Protein AF-A0A520VT64-F1 (afdb_monomer)

Radius of gyration: 21.05 Å; Cα contacts (8 Å, |Δi|>4): 35; chains: 1; bounding box: 44×43×54 Å

Solvent-accessible surface area (backbone atoms only — not comparable to full-atom values): 4767 Å² total; per-residue (Å²): 110,73,66,58,56,49,52,52,50,52,51,54,49,49,54,54,48,54,51,47,61,75,72,47,60,76,37,75,44,63,81,43,91,92,41,78,89,51,55,48,77,42,41,44,69,58,56,52,51,52,53,52,52,50,52,52,53,52,47,46,68,69,44,45,63,58,54,58,64,69,63,53,76,78,78,78,84,78,128

Secondary structure (DSSP, 8-state):
-HHHHHHHHHHHHHHHHHHHHHTS-EEEEESSTT-TTSEEEEEHHHHHHHHHHHHHHHHHHHHHHHHHHHTS-------

Structure (mmCIF, N/CA/C/O backbone):
data_AF-A0A520VT64-F1
#
_entry.id   AF-A0A520VT64-F1
#
loop_
_atom_site.group_PDB
_atom_site.id
_atom_site.type_symbol
_atom_site.label_atom_id
_atom_site.label_alt_id
_atom_site.label_comp_id
_atom_site.label_asym_id
_atom_site.label_entity_id
_atom_site.label_seq_id
_atom_site.pdbx_PDB_ins_code
_atom_site.Cartn_x
_atom_site.Cartn_y
_atom_site.Cartn_z
_atom_site.occupancy
_atom_site.B_iso_or_equiv
_atom_site.auth_seq_id
_atom_site.auth_comp_id
_atom_site.auth_asym_id
_atom_site.auth_atom_id
_atom_site.pdbx_PDB_model_num
ATOM 1 N N . MET A 1 1 ? -12.077 -16.377 20.676 1.00 75.75 1 MET A N 1
ATOM 2 C CA . MET A 1 1 ? -12.956 -16.161 19.501 1.00 75.75 1 MET A CA 1
ATOM 3 C C . MET A 1 1 ? -12.444 -15.041 18.586 1.00 75.75 1 MET A C 1
ATOM 5 O O . MET A 1 1 ? -11.972 -15.360 17.507 1.00 75.75 1 MET A O 1
ATOM 9 N N . ARG A 1 2 ? -12.444 -13.755 18.991 1.00 88.88 2 ARG A N 1
ATOM 10 C CA . ARG A 1 2 ? -12.060 -12.614 18.118 1.00 88.88 2 ARG A CA 1
ATOM 11 C C . ARG A 1 2 ? -10.673 -12.739 17.464 1.00 88.88 2 ARG A C 1
ATOM 13 O O . ARG A 1 2 ? -10.551 -12.544 16.262 1.00 88.88 2 ARG A O 1
ATOM 20 N N . THR A 1 3 ? -9.649 -13.093 18.240 1.00 91.38 3 THR A N 1
ATOM 21 C CA . THR A 1 3 ? -8.266 -13.218 17.744 1.00 91.38 3 THR A CA 1
ATOM 22 C C . THR A 1 3 ? -8.113 -14.350 16.732 1.00 91.38 3 THR A C 1
ATOM 24 O O . THR A 1 3 ? -7.452 -14.174 15.719 1.00 91.38 3 THR A O 1
ATOM 27 N N . PHE A 1 4 ? -8.787 -15.482 16.958 1.00 93.12 4 PHE A N 1
ATOM 28 C CA . PHE A 1 4 ? -8.787 -16.616 16.032 1.00 93.12 4 PHE A CA 1
ATOM 29 C C . PHE A 1 4 ? -9.349 -16.219 14.660 1.00 93.12 4 PHE A C 1
ATOM 31 O O . PHE A 1 4 ? -8.702 -16.443 13.643 1.00 93.12 4 PHE A O 1
ATOM 38 N N . PHE A 1 5 ? -10.498 -15.535 14.627 1.00 94.06 5 PHE A N 1
ATOM 39 C CA . PHE A 1 5 ? -11.068 -15.040 13.370 1.00 94.06 5 PHE A CA 1
ATOM 40 C C . PHE A 1 5 ? -10.169 -14.025 12.659 1.00 94.06 5 PHE A C 1
ATOM 42 O O . PHE A 1 5 ? -10.141 -13.996 11.431 1.00 94.06 5 PHE A O 1
ATOM 49 N N . LEU A 1 6 ? -9.437 -13.201 13.411 1.00 94.62 6 LEU A N 1
ATOM 50 C CA . LEU A 1 6 ? -8.487 -12.248 12.840 1.00 94.62 6 LEU A CA 1
ATOM 51 C C . LEU A 1 6 ? -7.323 -12.986 12.166 1.00 94.62 6 LEU A C 1
ATOM 53 O O . LEU A 1 6 ? -7.026 -12.709 11.010 1.00 94.62 6 LEU A O 1
ATOM 57 N N . VAL A 1 7 ? -6.740 -13.981 12.842 1.00 95.94 7 VAL A N 1
ATOM 58 C CA . VAL A 1 7 ? -5.664 -14.816 12.283 1.00 95.94 7 VAL A CA 1
ATOM 59 C C . VAL A 1 7 ? -6.124 -15.531 11.013 1.00 95.94 7 VAL A C 1
ATOM 61 O O . VAL A 1 7 ? -5.447 -15.448 9.992 1.00 95.94 7 VAL A O 1
ATOM 64 N N . VAL A 1 8 ? -7.299 -16.167 11.038 1.00 96.56 8 VAL A N 1
ATOM 65 C CA . VAL A 1 8 ? -7.852 -16.860 9.862 1.00 96.56 8 VAL A CA 1
ATOM 66 C C . VAL A 1 8 ? -8.051 -15.892 8.691 1.00 96.56 8 VAL A C 1
ATOM 68 O O . VAL A 1 8 ? -7.639 -16.197 7.574 1.00 96.56 8 VAL A O 1
ATOM 71 N N . LYS A 1 9 ? -8.612 -14.700 8.934 1.00 95.25 9 LYS A N 1
ATOM 72 C CA . LYS A 1 9 ? -8.768 -13.666 7.897 1.00 95.25 9 LYS A CA 1
ATOM 73 C C . LYS A 1 9 ? -7.429 -13.227 7.309 1.00 95.25 9 LYS A C 1
ATOM 75 O O . LYS A 1 9 ? -7.327 -13.109 6.092 1.00 95.25 9 LYS A O 1
ATOM 80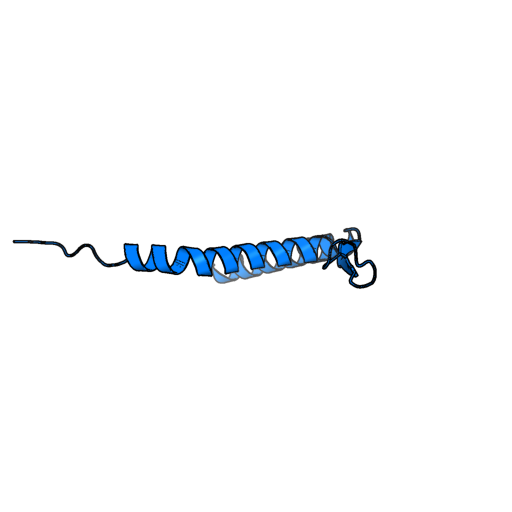 N N . SER A 1 10 ? -6.416 -13.017 8.147 1.00 95.62 10 SER A N 1
ATOM 81 C CA . SER A 1 10 ? -5.079 -12.635 7.686 1.00 95.62 10 SER A CA 1
ATOM 82 C C . SER A 1 10 ? -4.427 -13.726 6.838 1.00 95.62 10 SER A C 1
ATOM 84 O O . SER A 1 10 ? -3.823 -13.407 5.820 1.00 95.62 10 SER A O 1
ATOM 86 N N . ILE A 1 11 ? -4.583 -15.004 7.207 1.00 97.31 11 ILE A N 1
ATOM 87 C 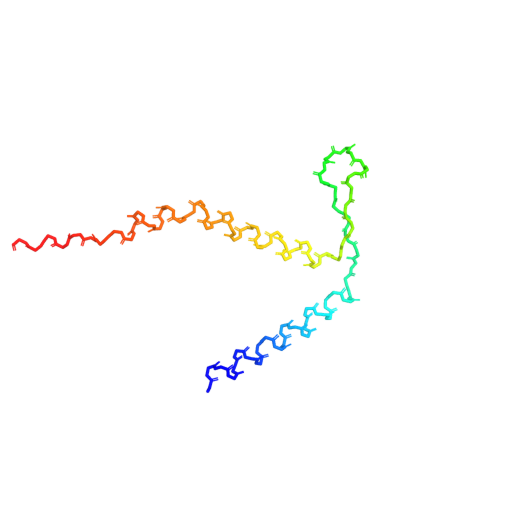CA . ILE A 1 11 ? -4.067 -16.132 6.413 1.00 97.31 11 ILE A CA 1
ATOM 88 C C . ILE A 1 11 ? -4.760 -16.184 5.050 1.00 97.31 11 ILE A C 1
ATOM 90 O O . ILE A 1 11 ? -4.084 -16.264 4.028 1.00 97.31 11 ILE A O 1
ATOM 94 N N . ILE A 1 12 ? -6.093 -16.093 5.022 1.00 96.56 12 ILE A N 1
ATOM 95 C CA . ILE A 1 12 ? -6.860 -16.090 3.768 1.00 96.56 12 ILE A CA 1
ATOM 96 C C . ILE A 1 12 ? -6.419 -14.923 2.881 1.00 96.56 12 ILE A C 1
ATOM 98 O O . ILE A 1 12 ? -6.144 -15.122 1.699 1.00 96.56 12 ILE A O 1
ATOM 102 N N . PHE A 1 13 ? -6.301 -13.721 3.452 1.00 94.31 13 PHE A N 1
ATOM 103 C CA . PHE A 1 13 ? -5.809 -12.551 2.732 1.00 94.31 13 PHE A CA 1
ATOM 104 C C . PHE A 1 13 ? -4.415 -12.792 2.148 1.00 94.31 13 PHE A C 1
ATOM 106 O O . PHE A 1 13 ? -4.209 -12.539 0.967 1.00 94.31 13 PHE A O 1
ATOM 113 N N . LEU A 1 14 ? -3.480 -13.319 2.946 1.00 94.88 14 LEU A N 1
ATOM 114 C CA . LEU A 1 14 ? -2.113 -13.588 2.506 1.00 94.88 14 LEU A CA 1
ATOM 115 C C . LEU A 1 14 ? -2.083 -14.572 1.329 1.00 94.88 14 LEU A C 1
ATOM 117 O O . LEU A 1 14 ? -1.396 -14.322 0.343 1.00 94.88 14 LEU A O 1
ATOM 121 N N . VAL A 1 15 ? -2.846 -15.665 1.411 1.00 96.06 15 VAL A N 1
ATOM 122 C CA . VAL A 1 15 ? -2.917 -16.677 0.346 1.00 96.06 15 VAL A CA 1
ATOM 123 C C . VAL A 1 15 ? -3.464 -16.068 -0.944 1.00 96.06 15 VAL A C 1
ATOM 125 O O . VAL A 1 15 ? -2.853 -16.224 -1.999 1.00 96.06 15 VAL A O 1
ATOM 128 N N . VAL A 1 16 ? -4.577 -15.332 -0.867 1.00 93.25 16 VAL A N 1
ATOM 129 C CA . VAL A 1 16 ? -5.176 -14.670 -2.037 1.00 93.25 16 VAL A CA 1
ATOM 130 C C . VAL A 1 16 ? -4.240 -13.603 -2.607 1.00 93.25 16 VAL A C 1
ATOM 132 O O . VAL A 1 16 ? -4.115 -13.482 -3.822 1.00 93.25 16 VAL A O 1
ATOM 135 N N . PHE A 1 17 ? -3.548 -12.854 -1.749 1.00 91.62 17 PHE A N 1
ATOM 136 C CA . PHE A 1 17 ? -2.606 -11.822 -2.165 1.00 91.62 17 PHE A CA 1
ATOM 137 C C . PHE A 1 17 ? -1.391 -12.408 -2.889 1.00 91.62 17 PHE A C 1
ATOM 139 O O . PHE A 1 17 ? -1.042 -11.941 -3.971 1.00 91.62 17 PHE A O 1
ATOM 146 N N . LEU A 1 18 ? -0.778 -13.458 -2.339 1.00 91.62 18 LEU A N 1
ATOM 147 C CA . LEU A 1 18 ? 0.337 -14.158 -2.982 1.00 91.62 18 LEU A CA 1
ATOM 148 C C . LEU A 1 18 ? -0.096 -14.820 -4.294 1.00 91.62 18 LEU A C 1
ATOM 150 O O . LEU A 1 18 ? 0.632 -14.761 -5.283 1.00 91.62 18 LEU A O 1
ATOM 154 N N . PHE A 1 19 ? -1.301 -15.393 -4.329 1.00 92.12 19 PHE A N 1
ATOM 155 C CA . PHE A 1 19 ? -1.889 -15.903 -5.563 1.00 92.12 19 PHE A CA 1
ATOM 156 C C . PHE A 1 19 ? -2.036 -14.791 -6.609 1.00 92.12 19 PHE A C 1
ATOM 158 O O . PHE A 1 19 ? -1.617 -14.970 -7.750 1.00 92.12 19 PHE A O 1
ATOM 165 N N . ALA A 1 20 ? -2.568 -13.628 -6.230 1.00 88.75 20 ALA A N 1
ATOM 166 C CA . ALA A 1 20 ? -2.708 -12.492 -7.135 1.00 88.75 20 ALA A CA 1
ATOM 167 C C . ALA A 1 20 ? -1.346 -11.974 -7.620 1.00 88.75 20 ALA A C 1
ATOM 169 O O . ALA A 1 20 ? -1.195 -11.698 -8.805 1.00 88.75 20 ALA A O 1
ATOM 170 N N . LEU A 1 21 ? -0.343 -11.897 -6.738 1.00 90.19 21 LEU A N 1
ATOM 171 C CA . LEU A 1 21 ? 1.020 -11.503 -7.102 1.00 90.19 21 LEU A CA 1
ATOM 172 C C . LEU A 1 21 ? 1.621 -12.416 -8.172 1.00 90.19 21 LEU A C 1
ATOM 174 O O . LEU A 1 21 ? 2.229 -11.921 -9.115 1.00 90.19 21 LEU A O 1
ATOM 178 N N . ASN A 1 22 ? 1.432 -13.728 -8.040 1.00 88.06 22 ASN A N 1
ATOM 179 C CA . ASN A 1 22 ? 2.007 -14.699 -8.968 1.00 88.06 22 ASN A CA 1
ATOM 180 C C . ASN A 1 22 ? 1.240 -14.817 -10.298 1.00 88.06 22 ASN A C 1
ATOM 182 O O . ASN A 1 22 ? 1.761 -15.379 -11.254 1.00 88.06 22 ASN A O 1
ATOM 186 N N . ASN A 1 23 ? -0.001 -14.323 -10.361 1.00 85.12 23 ASN A N 1
ATOM 187 C CA . ASN A 1 23 ? -0.887 -14.473 -11.522 1.00 85.12 23 ASN A CA 1
ATOM 188 C C . ASN A 1 23 ? -1.267 -13.134 -12.173 1.00 85.12 23 ASN A C 1
ATOM 190 O O . ASN A 1 23 ? -2.214 -13.078 -12.956 1.00 85.12 23 ASN A O 1
ATOM 194 N N . THR A 1 24 ? -0.572 -12.044 -11.848 1.00 91.44 24 THR A N 1
ATOM 195 C CA . THR A 1 24 ? -0.834 -10.733 -12.450 1.00 91.44 24 THR A CA 1
ATOM 196 C C . THR A 1 24 ? 0.271 -10.342 -13.420 1.00 91.44 24 THR A C 1
ATOM 198 O O . THR A 1 24 ? 1.422 -10.754 -13.286 1.00 91.44 24 THR A O 1
ATOM 201 N N . HIS A 1 25 ? -0.084 -9.522 -14.402 1.00 87.25 25 HIS A N 1
ATOM 202 C CA . HIS A 1 25 ? 0.886 -8.978 -15.339 1.00 87.25 25 HIS A CA 1
ATOM 203 C C . HIS A 1 25 ? 1.685 -7.841 -14.696 1.00 87.25 25 HIS A C 1
ATOM 205 O O . HIS A 1 25 ? 1.196 -7.113 -13.823 1.00 87.25 25 HIS A O 1
ATOM 211 N N . LEU A 1 26 ? 2.924 -7.685 -15.158 1.00 90.94 26 LEU A N 1
ATOM 212 C CA . LEU A 1 26 ? 3.714 -6.500 -14.858 1.00 90.94 26 LEU A CA 1
ATOM 213 C C . LEU A 1 26 ? 3.035 -5.283 -15.487 1.00 90.94 26 LEU A C 1
ATOM 215 O O . LEU A 1 26 ? 2.612 -5.322 -16.643 1.00 90.94 26 LEU A O 1
ATOM 219 N N . ALA A 1 27 ? 2.913 -4.224 -14.698 1.00 89.69 27 ALA A N 1
ATOM 220 C CA . ALA A 1 27 ? 2.404 -2.940 -15.129 1.00 89.69 27 ALA A CA 1
ATOM 221 C C . ALA A 1 27 ? 3.518 -1.903 -14.988 1.00 89.69 27 ALA A C 1
ATOM 223 O O . ALA A 1 27 ? 4.068 -1.697 -13.900 1.00 89.69 27 ALA A O 1
ATOM 224 N N . THR A 1 28 ? 3.820 -1.258 -16.107 1.00 89.12 28 THR A N 1
ATOM 225 C CA . THR A 1 28 ? 4.763 -0.149 -16.187 1.00 89.12 28 THR A CA 1
ATOM 226 C C . THR A 1 28 ? 4.034 1.140 -15.852 1.00 89.12 28 THR A C 1
ATOM 228 O O . THR A 1 28 ? 3.040 1.487 -16.496 1.00 89.12 28 THR A O 1
ATOM 231 N N . ILE A 1 29 ? 4.525 1.867 -14.851 1.00 88.56 29 ILE A N 1
ATOM 232 C CA . ILE A 1 29 ? 4.059 3.223 -14.564 1.00 88.56 29 ILE A CA 1
ATOM 233 C C . ILE A 1 29 ? 5.150 4.211 -14.942 1.00 88.56 29 ILE A C 1
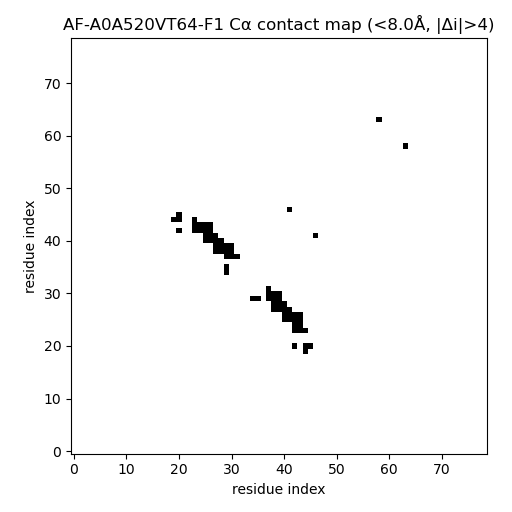ATOM 235 O O . ILE A 1 29 ? 6.272 4.151 -14.441 1.00 88.56 29 ILE A O 1
ATOM 239 N N . HIS A 1 30 ? 4.784 5.158 -15.801 1.00 87.81 30 HIS A N 1
ATOM 240 C CA . HIS A 1 30 ? 5.600 6.322 -16.109 1.00 87.81 30 HIS A CA 1
ATOM 241 C C . HIS A 1 30 ? 5.338 7.392 -15.053 1.00 87.81 30 HIS A C 1
ATOM 243 O O . HIS A 1 30 ? 4.222 7.906 -14.950 1.00 87.81 30 HIS A O 1
ATOM 249 N N . ILE A 1 31 ? 6.358 7.718 -14.258 1.00 83.69 31 ILE A N 1
ATOM 250 C CA . ILE A 1 31 ? 6.227 8.708 -13.178 1.00 83.69 31 ILE A CA 1
ATOM 251 C C . ILE A 1 31 ? 6.064 10.115 -13.765 1.00 83.69 31 ILE A C 1
ATOM 253 O O . ILE A 1 31 ? 5.293 10.921 -13.245 1.00 83.69 31 ILE A O 1
ATOM 257 N N . PHE A 1 32 ? 6.753 10.392 -14.876 1.00 81.31 32 PHE A N 1
ATOM 258 C CA . PHE A 1 32 ? 6.668 11.657 -15.594 1.00 81.31 32 PHE A CA 1
ATOM 259 C C . PHE A 1 32 ? 6.152 11.444 -17.021 1.00 81.31 32 PHE A C 1
ATOM 261 O O . PHE A 1 32 ? 6.762 10.692 -17.788 1.00 81.31 32 PHE A O 1
ATOM 268 N N . PRO A 1 33 ? 5.057 12.120 -17.417 1.00 76.62 33 PRO A N 1
ATOM 269 C CA . PRO A 1 33 ? 4.570 12.069 -18.789 1.00 76.62 33 PRO A CA 1
ATOM 270 C C . PRO A 1 33 ? 5.660 12.531 -19.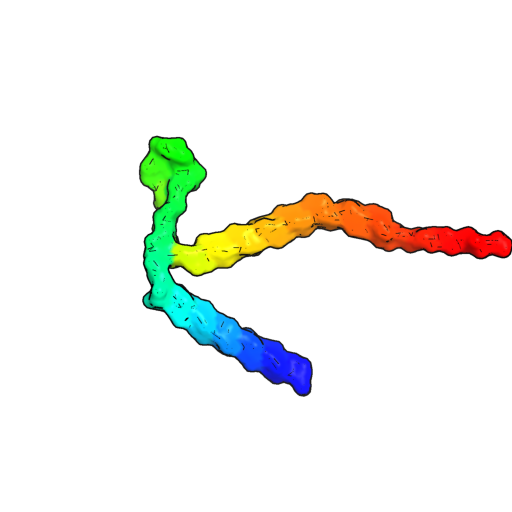765 1.00 76.62 33 PRO A C 1
ATOM 272 O O . PRO A 1 33 ? 6.202 13.623 -19.619 1.00 76.62 33 PRO A O 1
ATOM 275 N N . GLY A 1 34 ? 5.982 11.702 -20.761 1.00 74.50 34 GLY A N 1
ATOM 276 C CA . GLY A 1 34 ? 6.963 12.030 -21.804 1.00 74.50 34 GLY A CA 1
ATOM 277 C C . GLY A 1 34 ? 8.433 11.774 -21.448 1.00 74.50 34 GLY A C 1
ATOM 278 O O . GLY A 1 34 ? 9.280 11.925 -22.324 1.00 74.50 34 GLY A O 1
ATOM 279 N N . VAL A 1 35 ? 8.750 11.339 -20.222 1.00 79.62 35 VAL A N 1
ATOM 280 C CA . VAL A 1 35 ? 10.108 10.919 -19.836 1.00 79.62 35 VAL A CA 1
ATOM 281 C C . VAL A 1 35 ? 10.127 9.398 -19.697 1.00 79.62 35 VAL A C 1
ATOM 283 O O . VAL A 1 35 ? 9.803 8.848 -18.645 1.00 79.62 35 VAL A O 1
ATOM 286 N N . ALA A 1 36 ? 10.465 8.710 -20.791 1.00 70.75 36 ALA A N 1
ATOM 287 C CA . ALA A 1 36 ? 10.443 7.247 -20.859 1.00 70.75 36 ALA A CA 1
ATOM 288 C C . ALA A 1 36 ? 11.450 6.579 -19.904 1.00 70.75 36 ALA A C 1
ATOM 290 O O . ALA A 1 36 ? 11.204 5.466 -19.452 1.00 70.75 36 ALA A O 1
ATOM 291 N N . ASP A 1 37 ? 12.527 7.281 -19.546 1.00 78.81 37 ASP A N 1
ATOM 292 C CA . ASP A 1 37 ? 13.604 6.746 -18.704 1.00 78.81 37 ASP A CA 1
ATOM 293 C C . ASP A 1 37 ? 13.216 6.616 -17.221 1.00 78.81 37 ASP A C 1
ATOM 295 O O . ASP A 1 37 ? 13.890 5.926 -16.460 1.00 78.81 37 ASP A O 1
ATOM 299 N N . ILE A 1 38 ? 12.120 7.257 -16.792 1.00 82.81 38 ILE A N 1
ATOM 300 C CA . ILE A 1 38 ? 11.620 7.194 -15.410 1.00 82.81 38 ILE A CA 1
ATOM 301 C C . ILE A 1 38 ? 10.350 6.337 -15.380 1.00 82.81 38 ILE A C 1
ATOM 303 O O . ILE A 1 38 ? 9.239 6.807 -15.100 1.00 82.81 38 ILE A O 1
ATOM 307 N N . ALA A 1 39 ? 10.531 5.064 -15.718 1.00 85.31 39 ALA A N 1
ATOM 308 C CA . ALA A 1 39 ? 9.502 4.038 -15.674 1.00 85.31 39 ALA A CA 1
ATOM 309 C C . ALA A 1 39 ? 9.814 3.026 -14.567 1.00 85.31 39 ALA A C 1
ATOM 311 O O . ALA A 1 39 ? 10.968 2.649 -14.361 1.00 85.31 39 ALA A O 1
ATOM 312 N N . VAL A 1 40 ? 8.781 2.599 -13.840 1.00 90.31 40 VAL A N 1
ATOM 313 C CA . VAL A 1 40 ? 8.905 1.566 -12.807 1.00 90.31 40 VAL A CA 1
ATOM 314 C C . VAL A 1 40 ? 7.970 0.417 -13.139 1.00 90.31 40 VAL A C 1
ATOM 316 O O . VAL A 1 40 ? 6.760 0.609 -13.288 1.00 90.31 40 VAL A O 1
ATOM 319 N N . ASP A 1 41 ? 8.544 -0.779 -13.208 1.00 91.25 41 ASP A N 1
ATOM 320 C CA . ASP A 1 41 ? 7.819 -2.017 -13.453 1.00 91.25 41 ASP A CA 1
ATOM 321 C C . ASP A 1 41 ? 7.535 -2.734 -12.138 1.00 91.25 41 ASP A C 1
ATOM 323 O O . ASP A 1 41 ? 8.440 -3.044 -11.361 1.00 91.25 41 ASP A O 1
ATOM 327 N N . ALA A 1 42 ? 6.263 -3.030 -11.893 1.00 90.62 42 ALA A N 1
ATOM 328 C CA . ALA A 1 42 ? 5.858 -3.877 -10.780 1.00 90.62 42 ALA A CA 1
ATOM 329 C C . ALA A 1 42 ? 4.548 -4.610 -11.109 1.00 90.62 42 ALA A C 1
ATOM 331 O O . ALA A 1 42 ? 3.788 -4.166 -11.974 1.00 90.62 42 ALA A O 1
ATOM 332 N N . PRO A 1 43 ? 4.243 -5.728 -10.427 1.00 92.81 43 PRO A N 1
ATOM 333 C CA . PRO A 1 43 ? 2.942 -6.379 -10.520 1.00 92.81 43 PRO A CA 1
ATOM 334 C C . PRO A 1 43 ? 1.793 -5.389 -10.283 1.00 92.81 43 PRO A C 1
ATOM 336 O O . PRO A 1 43 ? 1.806 -4.652 -9.293 1.00 92.81 43 PRO A O 1
ATOM 339 N N . LEU A 1 44 ? 0.771 -5.400 -11.148 1.00 91.12 44 LEU A N 1
ATOM 340 C CA . LEU A 1 44 ? -0.362 -4.461 -11.088 1.00 91.12 44 LEU A CA 1
ATOM 341 C C . LEU A 1 44 ? -0.999 -4.368 -9.690 1.00 91.12 44 LEU A C 1
ATOM 343 O O . LEU A 1 44 ? -1.355 -3.286 -9.225 1.00 91.12 44 LEU A O 1
ATOM 347 N N . ILE A 1 45 ? -1.111 -5.500 -8.996 1.00 90.81 45 ILE A N 1
ATOM 348 C CA . ILE A 1 45 ? -1.692 -5.559 -7.652 1.00 90.81 45 ILE A CA 1
ATOM 349 C C . ILE A 1 45 ? -0.916 -4.719 -6.624 1.00 90.81 45 ILE A C 1
ATOM 351 O O . ILE A 1 45 ? -1.527 -4.147 -5.722 1.00 90.81 45 ILE A O 1
ATOM 355 N N . ILE A 1 46 ? 0.408 -4.589 -6.771 1.00 91.00 46 ILE A N 1
ATOM 356 C CA . ILE A 1 46 ? 1.240 -3.757 -5.889 1.00 91.00 46 ILE A CA 1
ATOM 357 C C . ILE A 1 46 ? 0.903 -2.283 -6.100 1.00 91.00 46 ILE A C 1
ATOM 359 O O . ILE A 1 46 ? 0.688 -1.562 -5.126 1.00 91.00 46 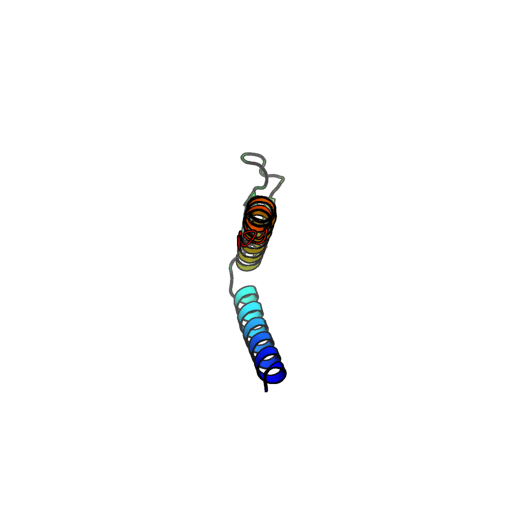ILE A O 1
ATOM 363 N N . TRP A 1 47 ? 0.790 -1.849 -7.357 1.00 91.62 47 TRP A N 1
ATOM 364 C CA . TRP A 1 47 ? 0.396 -0.480 -7.684 1.00 91.62 47 TRP A CA 1
ATOM 365 C C . TRP A 1 47 ? -0.990 -0.136 -7.146 1.00 91.62 47 TRP A C 1
ATOM 367 O O . TRP A 1 47 ? -1.168 0.912 -6.526 1.00 91.62 47 TRP A O 1
ATOM 377 N N . LEU A 1 48 ? -1.961 -1.036 -7.319 1.00 91.62 48 LEU A N 1
ATOM 378 C CA . LEU A 1 48 ? -3.319 -0.844 -6.809 1.00 91.62 48 LEU A CA 1
ATOM 379 C C . LEU A 1 48 ? -3.343 -0.695 -5.285 1.00 91.62 48 LEU A C 1
ATOM 381 O O . LEU A 1 48 ? -3.990 0.218 -4.773 1.00 91.62 48 LEU A O 1
ATOM 385 N N . LEU A 1 49 ? -2.614 -1.548 -4.560 1.00 92.75 49 LEU A N 1
ATOM 386 C CA . LEU A 1 49 ? -2.502 -1.435 -3.106 1.00 92.75 49 LEU A CA 1
ATOM 387 C C . LEU A 1 49 ? -1.835 -0.125 -2.688 1.00 92.75 49 LEU A C 1
ATOM 389 O O . LEU A 1 49 ? -2.329 0.544 -1.782 1.00 92.75 49 LEU A O 1
ATOM 393 N N . LEU A 1 50 ? -0.748 0.262 -3.355 1.00 94.19 50 LEU A N 1
ATOM 394 C CA . LEU A 1 50 ? -0.040 1.506 -3.068 1.00 94.19 50 LEU A CA 1
ATOM 395 C C . LEU A 1 50 ? -0.958 2.725 -3.243 1.00 94.19 50 LEU A C 1
ATOM 397 O O . LEU A 1 50 ? -1.079 3.531 -2.319 1.00 94.19 50 LEU A O 1
ATOM 401 N N . PHE A 1 51 ? -1.664 2.838 -4.371 1.00 94.56 51 PHE A N 1
ATOM 402 C CA . PHE A 1 51 ? -2.605 3.940 -4.596 1.00 94.56 51 PHE A CA 1
ATOM 403 C C . PHE A 1 51 ? -3.797 3.911 -3.642 1.00 94.56 51 PHE A C 1
ATOM 405 O O . PHE A 1 51 ? -4.243 4.966 -3.192 1.00 94.56 51 PHE A O 1
ATOM 412 N N . PHE A 1 52 ? -4.285 2.724 -3.284 1.00 95.25 52 PHE A N 1
ATOM 413 C CA . PHE A 1 52 ? -5.333 2.582 -2.280 1.00 95.25 52 PHE A CA 1
ATOM 414 C C . PHE A 1 52 ? -4.889 3.141 -0.920 1.00 95.25 52 PHE A C 1
ATOM 416 O O . PHE A 1 52 ? -5.592 3.965 -0.329 1.00 95.25 52 PHE A O 1
ATOM 423 N N . PHE A 1 53 ? -3.694 2.771 -0.447 1.00 97.06 53 PHE A N 1
ATOM 424 C CA . PHE A 1 53 ? -3.142 3.311 0.797 1.00 97.06 53 PHE A CA 1
ATOM 425 C C . PHE A 1 53 ? -2.873 4.816 0.713 1.00 97.06 53 PHE A C 1
ATOM 427 O O . PHE A 1 53 ? -3.208 5.538 1.654 1.00 97.06 53 PHE A O 1
ATOM 434 N N . LEU A 1 54 ? -2.342 5.312 -0.409 1.00 96.81 54 LEU A N 1
ATOM 435 C CA . LEU A 1 54 ? -2.173 6.751 -0.632 1.00 96.81 54 LEU A CA 1
ATOM 436 C C . LEU A 1 54 ? -3.513 7.492 -0.549 1.00 96.81 54 LEU A C 1
ATOM 438 O O . LEU A 1 54 ? -3.599 8.512 0.130 1.00 96.81 54 LEU A O 1
ATOM 442 N N . GLY A 1 55 ? -4.572 6.958 -1.160 1.00 95.88 55 GLY A N 1
ATOM 443 C CA . GLY A 1 55 ? -5.919 7.524 -1.086 1.00 95.88 55 GLY A CA 1
ATOM 444 C C . GLY A 1 55 ? -6.457 7.601 0.345 1.00 95.88 55 GLY A C 1
ATOM 445 O O . GLY A 1 55 ? -7.040 8.619 0.725 1.00 95.88 55 GLY A O 1
ATOM 446 N N . ILE A 1 56 ? -6.211 6.574 1.168 1.00 95.81 56 ILE A N 1
ATOM 447 C CA . ILE A 1 56 ? -6.554 6.585 2.600 1.00 95.81 56 ILE A CA 1
ATOM 448 C C . ILE A 1 56 ? -5.778 7.680 3.333 1.00 95.81 56 ILE A C 1
ATOM 450 O O . ILE A 1 56 ? -6.381 8.456 4.072 1.00 95.81 56 ILE A O 1
ATOM 454 N N . VAL A 1 57 ? -4.461 7.763 3.132 1.00 96.69 57 VAL A N 1
ATOM 455 C CA . VAL A 1 57 ? -3.606 8.763 3.793 1.00 96.69 57 VAL A CA 1
ATOM 456 C C . VAL A 1 57 ? -4.029 10.179 3.413 1.00 96.69 57 VAL A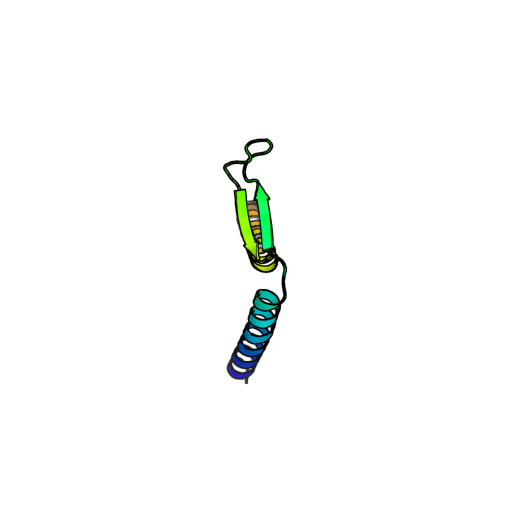 C 1
ATOM 458 O O . VAL A 1 57 ? -4.206 11.016 4.296 1.00 96.69 57 VAL A O 1
ATOM 461 N N . ILE A 1 58 ? -4.255 10.436 2.124 1.00 96.31 58 ILE A N 1
ATOM 462 C CA . ILE A 1 58 ? -4.762 11.719 1.627 1.00 96.31 58 ILE A 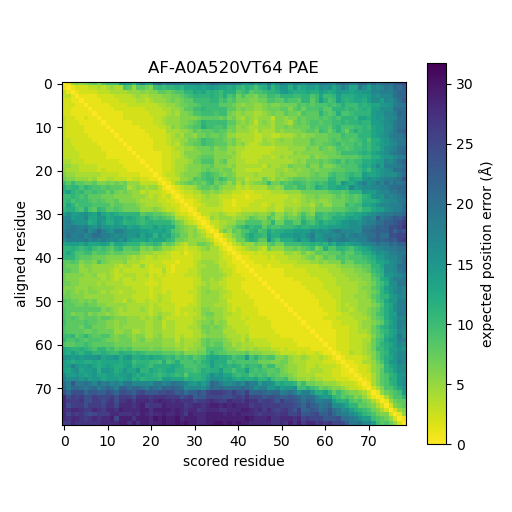CA 1
ATOM 463 C C . ILE A 1 58 ? -6.105 12.019 2.293 1.00 96.31 58 ILE A C 1
ATOM 465 O O . ILE A 1 58 ? -6.262 13.060 2.926 1.00 96.31 58 ILE A O 1
ATOM 469 N N . THR A 1 59 ? -7.055 11.085 2.235 1.00 94.12 59 THR A N 1
ATOM 470 C CA . THR A 1 59 ? -8.374 11.269 2.850 1.00 94.12 59 THR A CA 1
ATOM 471 C C . THR A 1 59 ? -8.250 11.603 4.333 1.00 94.12 59 THR A C 1
ATOM 473 O O . THR A 1 59 ? -8.863 12.564 4.784 1.00 94.12 59 THR A O 1
ATOM 476 N N . LEU A 1 60 ? -7.419 10.880 5.087 1.00 93.62 60 LEU A N 1
ATOM 477 C CA . LEU A 1 60 ? -7.158 11.172 6.494 1.00 93.62 60 LEU A CA 1
ATOM 478 C C . LEU A 1 60 ? -6.606 12.588 6.670 1.00 93.62 60 LEU A C 1
ATOM 480 O O . LEU A 1 60 ? -7.189 13.352 7.423 1.00 93.62 60 LEU A O 1
ATOM 484 N N . ILE A 1 61 ? -5.557 12.990 5.954 1.00 94.81 61 ILE A N 1
ATOM 485 C CA . ILE A 1 61 ? -4.961 14.331 6.093 1.00 94.81 61 ILE A CA 1
ATOM 486 C C . ILE A 1 61 ? -5.996 15.440 5.841 1.00 94.81 61 ILE A C 1
ATOM 488 O O . ILE A 1 61 ? -6.073 16.399 6.610 1.00 94.81 61 ILE A O 1
ATOM 492 N N . PHE A 1 62 ? -6.816 15.299 4.798 1.00 93.31 62 PHE A N 1
ATOM 493 C CA . PHE A 1 62 ? -7.782 16.327 4.407 1.00 93.31 62 PHE A CA 1
ATOM 494 C C . PHE A 1 62 ? -9.071 16.313 5.247 1.00 93.31 62 PHE A C 1
ATOM 496 O O . PHE A 1 62 ? -9.608 17.378 5.556 1.00 93.31 62 PHE A O 1
ATOM 503 N N . PHE A 1 63 ? -9.577 15.143 5.654 1.00 91.00 63 PHE A N 1
ATOM 504 C CA . PHE A 1 63 ? -10.825 15.032 6.427 1.00 91.00 63 PHE A CA 1
ATOM 505 C C . PHE A 1 63 ? -10.627 15.062 7.942 1.00 91.00 63 PHE A C 1
ATOM 507 O O . PHE A 1 63 ? -11.554 15.454 8.655 1.00 91.00 63 PHE A O 1
ATOM 514 N N . LEU A 1 64 ? -9.451 14.702 8.457 1.00 90.00 64 LEU A N 1
ATOM 515 C CA . LEU A 1 64 ? -9.157 14.732 9.891 1.00 90.00 64 LEU A CA 1
ATOM 516 C C . LEU A 1 64 ? -9.475 16.086 10.553 1.00 90.00 64 LEU A C 1
ATOM 518 O O . LEU A 1 64 ? -10.161 16.064 11.576 1.00 90.00 64 LEU A O 1
ATOM 522 N N . PRO A 1 65 ? -9.101 17.266 10.011 1.00 84.94 65 PRO A N 1
ATOM 523 C CA . PRO A 1 65 ? -9.450 18.538 10.651 1.00 84.94 65 PRO A CA 1
ATOM 524 C C . PRO A 1 65 ? -10.965 18.783 10.705 1.00 84.94 65 PRO A C 1
ATOM 526 O O . PRO A 1 65 ? -11.464 19.326 11.690 1.00 84.94 65 PRO A O 1
ATOM 529 N N . THR A 1 66 ? -11.710 18.361 9.681 1.00 87.19 66 THR A N 1
ATOM 530 C CA . THR A 1 66 ? -13.176 18.478 9.633 1.00 87.19 66 THR A CA 1
ATOM 531 C C . THR A 1 66 ? -13.835 17.571 10.667 1.00 87.19 66 THR A C 1
ATOM 533 O O . THR A 1 66 ? -14.715 18.014 11.406 1.00 87.19 66 THR A O 1
ATOM 536 N N . VAL A 1 67 ? -13.380 16.321 10.777 1.00 84.31 67 VAL A N 1
ATOM 537 C CA . VAL A 1 67 ? -13.875 15.372 11.784 1.00 84.31 67 VAL A CA 1
ATOM 538 C C . VAL A 1 67 ? -13.575 15.881 13.195 1.00 84.31 67 VAL A C 1
ATOM 540 O O . VAL A 1 67 ? -14.472 15.906 14.032 1.00 84.31 67 VAL A O 1
ATOM 543 N N . LEU A 1 68 ? -12.359 16.373 13.452 1.00 86.69 68 LEU A N 1
ATOM 544 C CA . LEU A 1 68 ? -11.970 16.914 14.760 1.00 86.69 68 LEU A CA 1
ATOM 545 C C . LEU A 1 68 ? -12.741 18.190 15.135 1.00 86.69 68 LEU A C 1
ATOM 547 O O . LEU A 1 68 ? -13.096 18.372 16.299 1.00 86.69 68 LEU A O 1
ATOM 551 N N . LYS A 1 69 ? -13.040 19.066 14.166 1.00 84.69 69 LYS A N 1
ATOM 552 C CA . LYS A 1 69 ? -13.882 20.255 14.389 1.00 84.69 69 LYS A CA 1
ATOM 553 C C . LYS A 1 69 ? -15.311 19.883 14.791 1.00 84.69 69 LYS A C 1
ATOM 555 O O . LYS A 1 69 ? -15.849 20.487 15.716 1.00 84.69 69 LYS A O 1
ATOM 560 N N . ASN A 1 70 ? -15.894 18.888 14.126 1.00 78.94 70 ASN A N 1
ATOM 561 C CA . ASN A 1 70 ? -17.260 18.423 14.383 1.00 78.94 70 ASN A CA 1
ATOM 562 C C . ASN A 1 70 ? -17.364 17.483 15.597 1.00 78.94 70 ASN A C 1
ATOM 564 O O . ASN A 1 70 ? -18.454 17.292 16.127 1.00 78.94 70 ASN A O 1
ATOM 568 N N . ALA A 1 71 ? -16.243 16.928 16.064 1.00 74.62 71 ALA A N 1
ATOM 569 C CA . ALA A 1 71 ? -16.168 16.112 17.274 1.00 74.62 71 ALA A CA 1
ATOM 570 C C . ALA A 1 71 ? -16.133 16.941 18.572 1.00 74.62 71 ALA A C 1
ATOM 572 O O . ALA A 1 71 ? -16.136 16.359 19.659 1.00 74.62 71 ALA A O 1
ATOM 573 N N . LYS A 1 72 ? -16.103 18.287 18.501 1.00 72.00 72 LYS A N 1
ATOM 574 C CA . LYS A 1 72 ? -16.269 19.110 19.706 1.00 72.00 72 LYS A CA 1
ATOM 575 C C . LYS A 1 72 ? -17.644 18.814 20.316 1.00 72.00 72 LYS A C 1
ATOM 577 O O . LYS A 1 72 ? -18.643 18.905 19.602 1.00 72.00 72 LYS A O 1
ATOM 582 N N . PRO A 1 73 ? -17.718 18.472 21.615 1.00 62.78 73 PRO A N 1
ATOM 583 C CA . PRO A 1 73 ? -18.987 18.176 22.257 1.00 62.78 73 PRO A CA 1
ATOM 584 C C . PRO A 1 73 ? -19.894 19.396 22.119 1.00 62.78 73 PRO A C 1
ATOM 586 O O . PRO A 1 73 ? -19.497 20.514 22.459 1.00 62.78 73 PRO A O 1
ATOM 589 N N . LYS A 1 74 ? -21.107 19.180 21.601 1.00 61.34 74 LYS A N 1
ATOM 590 C CA . LYS A 1 74 ? -22.192 20.156 21.678 1.00 61.34 74 LYS A CA 1
ATOM 591 C C . LYS A 1 74 ? -22.339 20.486 23.161 1.00 61.34 74 LYS A C 1
ATOM 593 O O . LYS A 1 74 ? -22.769 19.625 23.923 1.00 61.34 74 LYS A O 1
ATOM 598 N N . LYS A 1 75 ? -21.877 21.671 23.581 1.00 58.69 75 LYS A N 1
ATOM 599 C CA . LYS A 1 75 ? -22.064 22.161 24.949 1.00 58.69 75 LYS A CA 1
ATOM 600 C C . LYS A 1 75 ? -23.568 22.070 25.193 1.00 58.69 75 LYS A C 1
ATOM 602 O O . LYS A 1 75 ? -24.343 22.705 24.484 1.00 58.69 75 LYS A O 1
ATOM 607 N N . SER A 1 76 ? -23.979 21.159 26.066 1.00 61.41 76 SER A N 1
ATOM 608 C CA . SER A 1 76 ? -25.367 21.049 26.472 1.00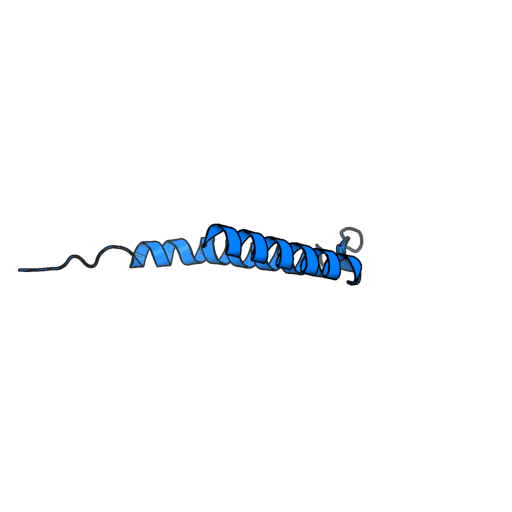 61.41 76 SER A CA 1
ATOM 609 C C . SER A 1 76 ? -25.650 22.286 27.309 1.00 61.41 76 SER A C 1
ATOM 611 O O . SER A 1 76 ? -25.286 22.325 28.484 1.00 61.41 76 SER A O 1
ATOM 613 N N . ASP A 1 77 ? -26.217 23.311 26.679 1.00 61.25 77 ASP A N 1
ATOM 614 C CA . ASP A 1 77 ? -26.829 24.437 27.374 1.00 61.25 77 ASP A CA 1
ATOM 615 C C . ASP A 1 77 ? -28.050 23.888 28.124 1.00 61.25 77 ASP A C 1
ATOM 617 O O . ASP A 1 77 ? -29.167 23.859 27.611 1.00 61.25 77 ASP A O 1
ATOM 621 N N . VAL A 1 78 ? -27.806 23.340 29.314 1.00 57.59 78 VAL A N 1
ATOM 622 C CA . VAL A 1 78 ? -28.844 23.097 30.313 1.00 57.59 78 VAL A CA 1
ATOM 623 C C . VAL A 1 78 ? -28.826 24.332 31.198 1.00 57.59 78 VAL A C 1
ATOM 625 O O . VAL A 1 78 ? -27.916 24.508 32.010 1.00 57.59 78 VAL A O 1
ATOM 628 N N . SER A 1 79 ? -29.767 25.226 30.899 1.00 55.28 79 SER A N 1
ATOM 629 C CA . SER A 1 79 ? -30.075 26.427 31.671 1.00 55.28 79 SER A CA 1
ATOM 630 C C . SER A 1 79 ? -30.909 26.108 32.904 1.00 55.28 79 SER A C 1
ATOM 632 O O . SER A 1 79 ? -31.556 25.036 32.925 1.00 55.28 79 SER A O 1
#

Sequence (79 aa):
MRTFFLVVKSIIFLVVFLFALNNTHLATIHIFPGVADIAVDAPLIIWLLLFFFLGIVITLIFFLPTVLKNAKPKKSDVS

Foldseek 3Di:
DVVVVVVVVVVVVVVVLVVLQVPADWDWDQPDPPPPVRIDTGGPVVVVVVVVVVVVVVCCVVCVVVCVVVPPPPPPPPD

pLDDT: mean 86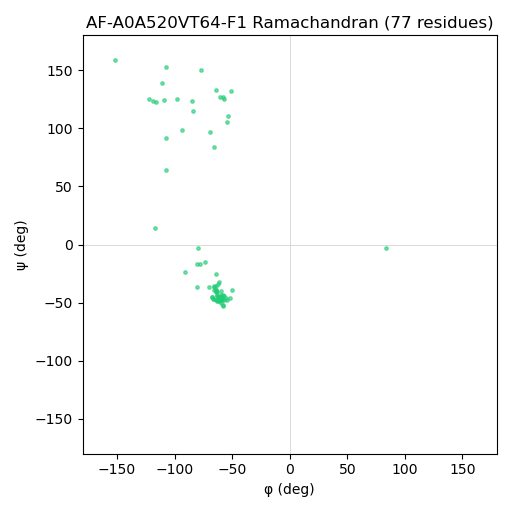.89, std 10.51, range [55.28, 97.31]

Mean predicted aligned error: 8.97 Å